Protein AF-A0A2S4KZ05-F1 (afdb_monomer)

Radius of gyration: 34.6 Å; Cα contacts (8 Å, |Δi|>4): 33; chains: 1; bounding box: 67×35×103 Å

Foldseek 3Di:
DVVVVVVVVVVVVVVVVVVVVVVVVVVVVVVVVVVVVVVVVVCVVCVCVPPVNVLVVLVVVLVVLVVVLVVLVVVQVVCVVVVDDHDDPVRVVVSVVVSVVSVVVNVVSVVVSVCVVVVVPDPDD

pLDDT: mean 93.24, std 9.44, range [55.69, 98.62]

Organism: NCBI:txid94208

Structure (mmCIF, N/CA/C/O backbone):
data_AF-A0A2S4KZ05-F1
#
_entry.id   AF-A0A2S4KZ05-F1
#
loop_
_atom_site.group_PDB
_atom_site.id
_atom_site.type_symbol
_atom_site.label_atom_id
_atom_site.label_alt_id
_atom_site.label_comp_id
_atom_site.label_asym_id
_atom_site.label_entity_id
_atom_site.label_seq_id
_atom_site.pdbx_PDB_ins_code
_atom_site.Cartn_x
_atom_site.Cartn_y
_atom_site.Cartn_z
_atom_site.occupancy
_atom_site.B_iso_or_equiv
_atom_site.auth_seq_id
_atom_site.auth_comp_id
_atom_site.auth_asym_id
_atom_site.auth_atom_id
_atom_site.pdbx_PDB_model_num
ATOM 1 N N . ALA A 1 1 ? -39.765 -0.082 65.661 1.00 79.56 1 ALA A N 1
ATOM 2 C CA . ALA A 1 1 ? -38.510 0.707 65.539 1.00 79.56 1 ALA A CA 1
ATOM 3 C C . ALA A 1 1 ? -37.319 -0.044 64.907 1.00 79.56 1 ALA A C 1
ATOM 5 O O . ALA A 1 1 ? -36.554 0.580 64.180 1.00 79.56 1 ALA A O 1
ATOM 6 N N . ARG A 1 2 ? -37.098 -1.345 65.177 1.00 91.50 2 ARG A N 1
ATOM 7 C CA . ARG A 1 2 ? -35.956 -2.112 64.620 1.00 91.50 2 ARG A CA 1
ATOM 8 C C . ARG A 1 2 ? -36.049 -2.329 63.102 1.00 91.50 2 ARG A C 1
ATOM 10 O O . ARG A 1 2 ? -35.084 -2.050 62.400 1.00 91.50 2 ARG A O 1
ATOM 17 N N . LEU A 1 3 ? -37.225 -2.724 62.609 1.00 95.56 3 LEU A N 1
ATOM 18 C CA . LEU A 1 3 ? -37.475 -2.942 61.180 1.00 95.56 3 LEU A CA 1
ATOM 19 C C . LEU A 1 3 ? -37.253 -1.668 60.350 1.00 95.56 3 LEU A C 1
ATOM 21 O O . LEU A 1 3 ? -36.542 -1.701 59.356 1.00 95.56 3 LEU A O 1
ATOM 25 N N . ALA A 1 4 ? -37.778 -0.526 60.805 1.00 95.62 4 ALA A N 1
ATOM 26 C CA . ALA A 1 4 ? -37.584 0.763 60.136 1.00 95.62 4 ALA A CA 1
ATOM 27 C C . ALA A 1 4 ? -36.094 1.140 59.998 1.00 95.62 4 ALA A C 1
ATOM 29 O O . ALA A 1 4 ? -35.665 1.575 58.934 1.00 95.62 4 ALA A O 1
ATOM 30 N N . ARG A 1 5 ? -35.280 0.902 61.040 1.00 95.31 5 ARG A N 1
ATOM 31 C CA . ARG A 1 5 ? -33.821 1.116 60.987 1.00 95.31 5 ARG A CA 1
ATOM 32 C C . ARG A 1 5 ? -33.126 0.176 59.999 1.00 95.31 5 ARG A C 1
ATOM 34 O O . ARG A 1 5 ? -32.241 0.611 59.270 1.00 95.31 5 ARG A O 1
ATOM 41 N N . GLN A 1 6 ? -33.534 -1.092 59.950 1.00 96.19 6 GLN A N 1
ATOM 42 C CA . GLN A 1 6 ? -32.999 -2.060 58.987 1.00 96.19 6 GLN A CA 1
ATOM 43 C C . GLN A 1 6 ? -33.363 -1.686 57.544 1.00 96.19 6 GLN A C 1
ATOM 45 O O . GLN A 1 6 ? -32.493 -1.709 56.676 1.00 96.19 6 GLN A O 1
ATOM 50 N N . LEU A 1 7 ? -34.608 -1.271 57.296 1.00 97.00 7 LEU A N 1
ATOM 51 C CA . LEU A 1 7 ? -35.053 -0.793 55.985 1.00 97.00 7 LEU A CA 1
ATOM 52 C C . LEU A 1 7 ? -34.284 0.458 55.546 1.00 97.00 7 LEU A C 1
ATOM 54 O O . LEU A 1 7 ? -33.811 0.508 54.414 1.00 97.00 7 LEU A O 1
ATOM 58 N N . ALA A 1 8 ? -34.076 1.427 56.443 1.00 97.44 8 ALA A N 1
ATOM 59 C CA . ALA A 1 8 ? -33.280 2.620 56.148 1.00 97.44 8 ALA A CA 1
ATOM 60 C C . ALA A 1 8 ? -31.820 2.274 55.799 1.00 97.44 8 ALA A C 1
ATOM 62 O O . ALA A 1 8 ? -31.261 2.810 54.841 1.00 97.44 8 ALA A O 1
ATOM 63 N N . ALA A 1 9 ? -31.207 1.334 56.527 1.00 97.06 9 ALA A N 1
ATOM 64 C CA . ALA A 1 9 ? -29.848 0.876 56.244 1.00 97.06 9 ALA A CA 1
ATOM 65 C C . ALA A 1 9 ? -29.739 0.171 54.878 1.00 97.06 9 ALA A C 1
ATOM 67 O O . ALA A 1 9 ? -28.789 0.422 54.129 1.00 97.06 9 ALA A O 1
ATOM 68 N N . LEU A 1 10 ? -30.717 -0.674 54.532 1.00 98.00 10 LEU A N 1
ATOM 69 C CA . LEU A 1 10 ? -30.789 -1.338 53.227 1.00 98.00 10 LEU A CA 1
ATOM 70 C C . LEU A 1 10 ? -31.008 -0.334 52.092 1.00 98.00 10 LEU A C 1
ATOM 72 O O . LEU A 1 10 ? -30.305 -0.410 51.087 1.00 98.00 10 LEU A O 1
ATOM 76 N N . ALA A 1 11 ? -31.905 0.639 52.267 1.00 97.69 11 ALA A N 1
ATOM 77 C CA . ALA A 1 11 ? -32.147 1.695 51.286 1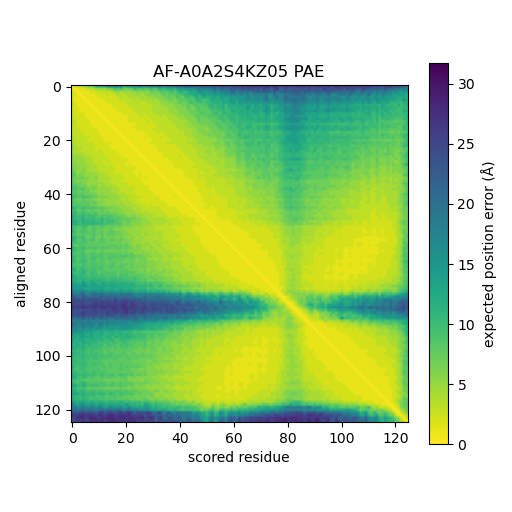.00 97.69 11 ALA A CA 1
ATOM 78 C C . ALA A 1 11 ? -30.879 2.524 51.026 1.00 97.69 11 ALA A C 1
ATOM 80 O O . ALA A 1 11 ? -30.507 2.746 49.874 1.00 97.69 11 ALA A O 1
ATOM 81 N N . ALA A 1 12 ? -30.153 2.900 52.083 1.00 97.69 12 ALA A N 1
ATOM 82 C CA . ALA A 1 12 ? -28.890 3.620 51.953 1.00 97.69 12 ALA A CA 1
ATOM 83 C C . ALA A 1 12 ? -27.810 2.776 51.250 1.00 97.69 12 ALA A C 1
ATOM 85 O O . ALA A 1 12 ? -27.050 3.294 50.431 1.00 97.69 12 ALA A O 1
ATOM 86 N N . ARG A 1 13 ? -27.739 1.467 51.537 1.00 97.94 13 ARG A N 1
ATOM 87 C CA . ARG A 1 13 ? -26.817 0.549 50.851 1.00 97.94 13 ARG A CA 1
ATOM 88 C C . ARG A 1 13 ? -27.165 0.404 49.372 1.00 97.94 13 ARG A C 1
ATOM 90 O O . ARG A 1 13 ? -26.261 0.503 48.548 1.00 97.94 13 ARG A O 1
ATOM 97 N N . LEU A 1 14 ? -28.444 0.234 49.041 1.00 98.19 14 LEU A N 1
ATOM 98 C CA . LEU A 1 14 ? -28.916 0.151 47.660 1.00 98.19 14 LEU A CA 1
ATOM 99 C C . LEU A 1 14 ? -28.604 1.440 46.891 1.00 98.19 14 LEU A C 1
ATOM 101 O O . LEU A 1 14 ? -28.093 1.372 45.778 1.00 98.19 14 LEU A O 1
ATOM 105 N N . ALA A 1 15 ? -28.849 2.609 47.487 1.00 98.25 15 ALA A N 1
ATOM 106 C CA . ALA A 1 15 ? -28.533 3.899 46.874 1.00 98.25 15 ALA A CA 1
ATOM 107 C C . ALA A 1 15 ? -27.030 4.040 46.572 1.00 98.25 15 ALA A C 1
ATOM 109 O O . ALA A 1 15 ? -26.658 4.419 45.461 1.00 98.25 15 ALA A O 1
ATOM 110 N N . ARG A 1 16 ? -26.160 3.654 47.520 1.00 98.00 16 ARG A N 1
ATOM 111 C CA . ARG A 1 16 ? -24.703 3.629 47.301 1.00 98.00 16 ARG A CA 1
ATOM 112 C C . ARG A 1 16 ? -24.303 2.663 46.191 1.00 98.00 16 ARG A C 1
ATOM 114 O O . ARG A 1 16 ? -23.510 3.032 45.333 1.00 98.00 16 ARG A O 1
ATOM 121 N N . GLN A 1 17 ? -24.864 1.453 46.190 1.00 98.31 17 GLN A N 1
ATOM 122 C CA . GLN A 1 17 ? -24.579 0.455 45.159 1.00 98.31 17 GLN A CA 1
ATOM 123 C C . GLN A 1 17 ? -24.979 0.962 43.773 1.00 98.31 17 GLN A C 1
ATOM 125 O O . GLN A 1 17 ? -24.160 0.872 42.865 1.00 98.31 17 GLN A O 1
ATOM 130 N N . ARG A 1 18 ? -26.172 1.561 43.629 1.00 98.44 18 ARG A N 1
ATOM 131 C CA . ARG A 1 18 ? -26.657 2.150 42.367 1.00 98.44 18 ARG A CA 1
ATOM 132 C C . ARG A 1 18 ? -25.756 3.280 41.871 1.00 98.44 18 ARG A C 1
ATOM 134 O O . ARG A 1 18 ? -25.402 3.290 40.699 1.00 98.44 18 ARG A O 1
ATOM 141 N N . SER A 1 19 ? -25.347 4.191 42.756 1.00 98.25 19 SER A N 1
ATOM 142 C CA . SER A 1 19 ? -24.427 5.281 42.400 1.00 98.25 19 SER A CA 1
ATOM 143 C C . SER A 1 19 ? -23.070 4.748 41.919 1.00 98.25 19 SER A C 1
ATOM 145 O O . SER A 1 19 ? -22.579 5.148 40.864 1.00 98.25 19 SER A O 1
ATOM 147 N N . ALA A 1 20 ? -22.508 3.760 42.625 1.00 98.19 20 ALA A N 1
ATOM 148 C CA . ALA A 1 20 ? -21.255 3.124 42.227 1.00 98.19 20 ALA A CA 1
ATOM 149 C C . ALA A 1 20 ? -21.367 2.404 40.871 1.00 98.19 20 ALA A C 1
ATOM 151 O O . ALA A 1 20 ? -20.482 2.554 40.029 1.00 98.19 20 ALA A O 1
ATOM 152 N N . THR A 1 21 ? -22.465 1.676 40.624 1.00 98.38 21 THR A N 1
ATOM 153 C CA . THR A 1 21 ? -22.679 1.007 39.325 1.00 98.38 21 THR A CA 1
ATOM 154 C C . THR A 1 21 ? -22.853 2.016 38.197 1.00 98.38 21 THR A C 1
ATOM 156 O O . THR A 1 21 ? -22.318 1.812 37.113 1.00 98.38 21 THR A O 1
ATOM 159 N N . GLN A 1 22 ? -23.548 3.129 38.442 1.00 98.25 22 GLN A N 1
ATOM 160 C CA . GLN A 1 22 ? -23.711 4.188 37.448 1.00 98.25 22 GLN A CA 1
ATOM 161 C C . GLN A 1 22 ? -22.371 4.850 37.097 1.00 98.25 22 GLN A C 1
ATOM 163 O O . GLN A 1 22 ? -22.083 5.058 35.920 1.00 98.25 22 GLN A O 1
ATOM 168 N N . ALA A 1 23 ? -21.518 5.124 38.089 1.00 98.19 23 ALA A N 1
ATOM 169 C CA . ALA A 1 23 ? -20.176 5.653 37.850 1.00 98.19 23 ALA A CA 1
ATOM 170 C C . ALA A 1 23 ? -19.299 4.669 37.051 1.00 98.19 23 ALA A C 1
ATOM 172 O O . ALA A 1 23 ? -18.609 5.070 36.112 1.00 98.19 23 ALA A O 1
ATOM 173 N N . GLN A 1 24 ? -19.368 3.372 37.372 1.00 98.44 24 GLN A N 1
ATOM 174 C CA . GLN A 1 24 ? -18.674 2.322 36.619 1.00 98.44 24 GLN A CA 1
ATOM 175 C C . GLN A 1 24 ? -19.180 2.226 35.174 1.00 98.44 24 GLN A C 1
ATOM 177 O O . GLN A 1 24 ? -18.372 2.150 34.251 1.00 98.44 24 GLN A O 1
ATOM 182 N N . LEU A 1 25 ? -20.494 2.307 34.953 1.00 98.50 25 LEU A N 1
ATOM 183 C CA . LEU A 1 25 ? -21.079 2.294 33.612 1.00 98.50 25 LEU A CA 1
ATOM 184 C C . LEU A 1 25 ? -20.580 3.476 32.765 1.00 98.50 25 LEU A C 1
ATOM 186 O O . LEU A 1 25 ? -20.165 3.298 31.624 1.00 98.50 25 LEU A O 1
ATOM 190 N N . LEU A 1 26 ? -20.533 4.682 33.332 1.00 98.44 26 LEU A N 1
ATOM 191 C CA . LEU A 1 26 ? -20.002 5.850 32.622 1.00 98.44 26 LEU A CA 1
ATOM 192 C C . LEU A 1 26 ? -18.511 5.699 32.282 1.00 98.44 26 LEU A C 1
ATOM 194 O O . LEU A 1 26 ? -18.099 6.043 31.172 1.00 98.44 26 LEU A O 1
ATOM 198 N N . SER A 1 27 ? -17.717 5.151 33.207 1.00 98.25 27 SER A N 1
ATOM 199 C CA . SER A 1 27 ? -16.292 4.870 32.990 1.00 98.25 27 SER A CA 1
ATOM 200 C C . SER A 1 27 ? -16.071 3.835 31.881 1.00 98.25 27 SER A C 1
ATOM 202 O O . SER A 1 27 ? -15.268 4.054 30.975 1.00 98.25 27 SER A O 1
ATOM 204 N N . THR A 1 28 ? -16.838 2.741 31.888 1.00 98.25 28 THR A N 1
ATOM 205 C CA . THR A 1 28 ? -16.750 1.707 30.842 1.00 98.25 28 THR A CA 1
ATOM 206 C C . THR A 1 28 ? -17.111 2.256 29.463 1.00 98.25 28 THR A C 1
ATOM 208 O O . THR A 1 28 ? -16.360 2.036 28.517 1.00 98.25 28 THR A O 1
ATOM 211 N N . HIS A 1 29 ? -18.163 3.071 29.346 1.00 98.62 29 HIS A N 1
ATOM 212 C CA . HIS A 1 29 ? -18.481 3.749 28.085 1.00 98.62 29 HIS A CA 1
ATOM 213 C C . HIS A 1 29 ? -17.390 4.727 27.628 1.00 98.62 29 HIS A C 1
ATOM 215 O O . HIS A 1 29 ? -17.177 4.901 26.427 1.00 98.62 29 HIS A O 1
ATOM 221 N N . ALA A 1 30 ? -16.695 5.392 28.556 1.00 98.38 30 ALA A N 1
ATOM 222 C CA . ALA A 1 30 ? -15.568 6.250 28.206 1.00 98.38 30 ALA A CA 1
ATOM 223 C C . ALA A 1 30 ? -14.392 5.434 27.644 1.00 98.38 30 ALA A C 1
ATOM 225 O O . ALA A 1 30 ? -13.843 5.808 26.607 1.00 98.38 30 ALA A O 1
ATOM 226 N N . LEU A 1 31 ? -14.054 4.304 28.274 1.00 98.56 31 LEU A N 1
ATOM 227 C CA . LEU A 1 31 ? -13.020 3.383 27.791 1.00 98.56 31 LEU A CA 1
ATOM 228 C C . LEU A 1 31 ? -13.376 2.780 26.431 1.00 98.56 31 LEU A C 1
ATOM 230 O O . LEU A 1 31 ? -12.519 2.703 25.557 1.00 98.56 31 LEU A O 1
ATOM 234 N N . GLU A 1 32 ? -14.637 2.411 26.221 1.00 98.62 32 GLU A N 1
ATOM 235 C CA . GLU A 1 32 ? -15.104 1.877 24.942 1.00 98.62 32 GLU A CA 1
ATOM 236 C C . GLU A 1 32 ? -14.906 2.887 23.805 1.00 98.62 32 GLU A C 1
ATOM 238 O O . GLU A 1 32 ? -14.367 2.540 22.754 1.00 98.62 32 GLU A O 1
ATOM 243 N N . ARG A 1 33 ? -15.269 4.160 24.020 1.00 98.50 33 ARG A N 1
ATOM 244 C CA . ARG A 1 33 ? -15.026 5.222 23.030 1.00 98.50 33 ARG A CA 1
ATOM 245 C C . ARG A 1 33 ? -13.537 5.409 22.745 1.00 98.50 33 ARG A C 1
ATOM 247 O O . ARG A 1 33 ? -13.156 5.527 21.585 1.00 98.50 33 ARG A O 1
ATOM 254 N N . GLN A 1 34 ? -12.697 5.406 23.781 1.00 98.44 34 GLN A N 1
ATOM 255 C CA . GLN A 1 34 ? -11.244 5.524 23.618 1.00 98.44 34 GLN A CA 1
ATOM 256 C C . GLN A 1 34 ? -10.653 4.340 22.848 1.00 98.44 34 GLN A C 1
ATOM 258 O O . GLN A 1 34 ? -9.781 4.529 22.004 1.00 98.44 34 GLN A O 1
ATOM 263 N N . TRP A 1 35 ? -11.126 3.125 23.118 1.00 98.44 35 TRP A N 1
ATOM 264 C CA . TRP A 1 35 ? -10.685 1.930 22.409 1.00 98.44 35 TRP A CA 1
ATOM 265 C C . TRP A 1 35 ? -11.093 1.968 20.934 1.00 98.44 35 TRP A C 1
ATOM 267 O O . TRP A 1 35 ? -10.240 1.761 20.075 1.00 98.44 35 TRP A O 1
ATOM 277 N N . ARG A 1 36 ? -12.348 2.330 20.630 1.00 98.56 36 ARG A N 1
ATOM 278 C CA . ARG A 1 36 ? -12.816 2.495 19.242 1.00 98.56 36 ARG A CA 1
ATOM 279 C C . ARG A 1 36 ? -11.998 3.544 18.485 1.00 98.56 36 ARG A C 1
ATOM 281 O O . ARG A 1 36 ? -11.662 3.320 17.328 1.00 98.56 36 ARG A O 1
ATOM 288 N N . GLN A 1 37 ? -11.632 4.649 19.142 1.00 98.56 37 GLN A N 1
ATOM 289 C CA . GLN A 1 37 ? -10.751 5.654 18.543 1.00 98.56 37 GLN A CA 1
ATOM 290 C C . GLN A 1 37 ? -9.374 5.066 18.218 1.00 98.56 37 GLN A C 1
ATOM 292 O O . GLN A 1 37 ? -8.926 5.160 17.083 1.00 98.56 37 GLN A O 1
ATOM 297 N N . ARG A 1 38 ? -8.732 4.391 19.182 1.00 98.50 38 ARG A N 1
ATOM 298 C CA . ARG A 1 38 ? -7.416 3.766 18.963 1.00 98.50 38 ARG A CA 1
ATOM 299 C C . ARG A 1 38 ? -7.441 2.717 17.857 1.00 98.50 38 ARG A C 1
ATOM 301 O O . ARG A 1 38 ? -6.483 2.621 17.099 1.00 98.50 38 ARG A O 1
ATOM 308 N N . GLN A 1 39 ? -8.512 1.930 17.776 1.00 98.25 39 GLN A N 1
ATOM 309 C CA . GLN A 1 39 ? -8.688 0.961 16.702 1.00 98.25 39 GLN A CA 1
ATOM 310 C C . GLN A 1 39 ? -8.789 1.667 15.347 1.00 98.25 39 GLN A C 1
ATOM 312 O O . GLN A 1 39 ? -8.068 1.299 14.429 1.00 98.25 39 GLN A O 1
ATOM 317 N N . SER A 1 40 ? -9.604 2.721 15.244 1.00 98.38 40 SER A N 1
ATOM 318 C CA . SER A 1 40 ? -9.711 3.519 14.018 1.00 98.38 40 SER A CA 1
ATOM 319 C C . SER A 1 40 ? -8.371 4.134 13.607 1.00 98.38 40 SER A C 1
ATOM 321 O O . SER A 1 40 ? -8.032 4.124 12.425 1.00 98.38 40 SER A O 1
ATOM 323 N N . ASP A 1 41 ? -7.602 4.660 14.562 1.00 98.44 41 ASP A N 1
ATOM 324 C CA . ASP A 1 41 ? -6.283 5.244 14.297 1.00 98.44 41 ASP A CA 1
ATOM 325 C C . ASP A 1 41 ? -5.300 4.177 13.789 1.00 98.44 41 ASP A C 1
ATOM 327 O O . ASP A 1 41 ? -4.546 4.414 12.844 1.00 98.44 41 ASP A O 1
ATOM 331 N N . MET A 1 42 ? -5.335 2.981 14.386 1.00 98.12 42 MET A N 1
ATOM 332 C CA . MET A 1 42 ? -4.535 1.833 13.960 1.00 98.12 42 MET A CA 1
ATOM 333 C C . MET A 1 42 ? -4.923 1.372 12.552 1.00 98.12 42 MET A C 1
ATOM 335 O O . MET A 1 42 ? -4.044 1.215 11.708 1.00 98.12 42 MET A O 1
ATOM 339 N N . ASP A 1 43 ? -6.215 1.187 12.279 1.00 97.25 43 ASP A N 1
ATOM 340 C CA . ASP A 1 43 ? -6.710 0.758 10.969 1.00 97.25 43 ASP A CA 1
ATOM 341 C C . ASP A 1 43 ? -6.312 1.768 9.886 1.00 97.25 43 ASP A C 1
ATOM 343 O O . ASP A 1 43 ? -5.844 1.383 8.814 1.00 97.25 43 ASP A O 1
ATOM 347 N N . HIS A 1 44 ? -6.401 3.067 10.185 1.00 97.81 44 HIS A N 1
ATOM 348 C CA . HIS A 1 44 ? -5.953 4.122 9.280 1.00 97.81 44 HIS A CA 1
ATOM 349 C C . HIS A 1 44 ? -4.437 4.080 9.037 1.00 97.81 44 HIS A C 1
ATOM 351 O O . HIS A 1 44 ? -3.992 4.151 7.891 1.00 97.81 44 HIS A O 1
ATOM 357 N N . ALA A 1 45 ? -3.638 3.914 10.095 1.00 97.94 45 ALA A N 1
ATOM 358 C CA . ALA A 1 45 ? -2.185 3.817 9.985 1.00 97.94 45 ALA A CA 1
ATOM 359 C C . ALA A 1 45 ? -1.733 2.570 9.202 1.00 97.94 45 ALA A C 1
ATOM 361 O O . ALA A 1 45 ? -0.735 2.616 8.480 1.00 97.94 45 ALA A O 1
ATOM 362 N N . LEU A 1 46 ? -2.467 1.460 9.323 1.00 96.81 46 LEU A N 1
ATOM 363 C CA . LEU A 1 46 ? -2.165 0.199 8.646 1.00 96.81 46 LEU A CA 1
ATOM 364 C C . LEU A 1 46 ? -2.735 0.120 7.224 1.00 96.81 46 LEU A C 1
ATOM 366 O O . LEU A 1 46 ? -2.207 -0.648 6.418 1.00 96.81 46 LEU A O 1
ATOM 370 N N . ALA A 1 47 ? -3.751 0.918 6.881 1.00 97.12 47 ALA A N 1
ATOM 371 C CA . ALA A 1 47 ? -4.430 0.870 5.584 1.00 97.12 47 ALA A CA 1
ATOM 372 C C . ALA A 1 47 ? -3.484 0.891 4.363 1.00 97.12 47 ALA A C 1
ATOM 374 O O . ALA A 1 47 ? -3.703 0.095 3.445 1.00 97.12 47 ALA A O 1
ATOM 375 N N . PRO A 1 48 ? -2.398 1.692 4.310 1.00 97.00 48 PRO A N 1
ATOM 376 C CA . PRO A 1 48 ? -1.468 1.655 3.179 1.00 97.00 48 PRO A CA 1
ATOM 377 C C . PRO A 1 48 ? -0.750 0.308 3.034 1.00 97.00 48 PRO A C 1
ATOM 379 O O . PRO A 1 48 ? -0.421 -0.105 1.924 1.00 97.00 48 PRO A O 1
ATOM 382 N N . PHE A 1 49 ? -0.500 -0.387 4.139 1.00 95.00 49 PHE A N 1
ATOM 383 C CA . PHE A 1 49 ? 0.216 -1.664 4.184 1.00 95.00 49 PHE A CA 1
ATOM 384 C C . PHE A 1 49 ? -0.716 -2.874 4.073 1.00 95.00 49 PHE A C 1
ATOM 386 O O . PHE A 1 49 ? -0.243 -4.009 4.058 1.00 95.00 49 PHE A O 1
ATOM 393 N N . ALA A 1 50 ? -2.026 -2.646 3.959 1.00 92.25 50 ALA A N 1
ATOM 394 C CA . ALA A 1 50 ? -2.977 -3.706 3.683 1.00 92.25 50 ALA A CA 1
ATOM 395 C C . ALA A 1 50 ? -2.664 -4.377 2.327 1.00 92.25 50 ALA A C 1
ATOM 397 O O . ALA A 1 50 ? -2.228 -3.694 1.391 1.00 92.25 50 ALA A O 1
ATOM 398 N N . PRO A 1 51 ? -2.927 -5.689 2.174 1.00 91.94 51 PRO A N 1
ATOM 399 C CA . PRO A 1 51 ? -2.634 -6.421 0.942 1.00 91.94 51 PRO A CA 1
ATOM 400 C C . PRO A 1 51 ? -3.208 -5.769 -0.321 1.00 91.94 51 PRO A C 1
ATOM 402 O O . PRO A 1 51 ? -2.502 -5.651 -1.318 1.00 91.94 51 PRO A O 1
ATOM 405 N N . ALA A 1 52 ? -4.452 -5.280 -0.267 1.00 92.19 52 ALA A N 1
ATOM 406 C CA . ALA A 1 52 ? -5.089 -4.595 -1.392 1.00 92.19 52 ALA A CA 1
ATOM 407 C C . ALA A 1 52 ? -4.346 -3.305 -1.785 1.00 92.19 52 ALA A C 1
ATOM 409 O O . ALA A 1 52 ? -4.075 -3.084 -2.963 1.00 92.19 52 ALA A O 1
ATOM 410 N N . SER A 1 53 ? -3.949 -2.492 -0.804 1.00 96.00 53 SER A N 1
ATOM 411 C CA . SER A 1 53 ? -3.206 -1.246 -1.025 1.00 96.00 53 SER A CA 1
ATOM 412 C C . SER A 1 53 ? -1.800 -1.501 -1.573 1.00 96.00 53 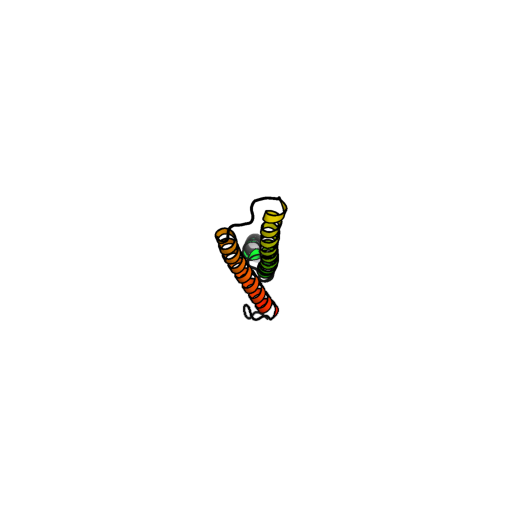SER A C 1
ATOM 414 O O . SER A 1 53 ? -1.324 -0.786 -2.454 1.00 96.00 53 SER A O 1
ATOM 416 N N . LEU A 1 54 ? -1.112 -2.534 -1.079 1.00 95.12 54 LEU A N 1
ATOM 417 C CA . LEU A 1 54 ? 0.185 -2.956 -1.613 1.00 95.12 54 LEU A CA 1
ATOM 418 C C . LEU A 1 54 ? 0.064 -3.477 -3.048 1.00 95.12 54 LEU A C 1
ATOM 420 O O . LEU A 1 54 ? 0.874 -3.107 -3.896 1.00 95.12 54 LEU A O 1
ATOM 424 N N . TYR A 1 55 ? -0.965 -4.277 -3.330 1.00 94.88 55 TYR A N 1
ATOM 425 C CA . TYR A 1 55 ? -1.250 -4.778 -4.670 1.00 94.88 55 TYR A CA 1
ATOM 426 C C . TYR A 1 55 ? -1.536 -3.642 -5.654 1.00 94.88 55 TYR A C 1
ATOM 428 O O . TYR A 1 55 ? -0.938 -3.595 -6.727 1.00 94.88 55 TYR A O 1
ATOM 436 N N . GLN A 1 56 ? -2.395 -2.692 -5.276 1.00 96.56 56 GLN A N 1
ATOM 437 C CA . GLN A 1 56 ? -2.694 -1.515 -6.094 1.00 96.56 56 GLN A CA 1
ATOM 438 C C . GLN A 1 56 ? -1.428 -0.708 -6.397 1.00 96.56 56 GLN A C 1
ATOM 440 O O . GLN A 1 56 ? -1.188 -0.368 -7.554 1.00 96.56 56 GLN A O 1
ATOM 445 N N . ARG A 1 57 ? -0.570 -0.477 -5.393 1.00 97.31 57 ARG A N 1
ATOM 446 C CA . ARG A 1 57 ? 0.722 0.198 -5.594 1.00 97.31 57 ARG A CA 1
ATOM 447 C C . ARG A 1 57 ? 1.650 -0.575 -6.527 1.00 97.31 57 ARG A C 1
ATOM 449 O O . ARG A 1 57 ? 2.296 0.033 -7.374 1.00 97.31 57 ARG A O 1
ATOM 456 N N . LEU A 1 58 ? 1.712 -1.902 -6.413 1.00 96.69 58 LEU A N 1
ATOM 457 C CA . LEU A 1 58 ? 2.500 -2.733 -7.325 1.00 96.69 58 LEU A CA 1
ATOM 458 C C . LEU A 1 58 ? 1.959 -2.658 -8.759 1.00 96.69 58 LEU A C 1
ATOM 460 O O . LEU A 1 58 ? 2.738 -2.478 -9.692 1.00 96.69 58 LEU A O 1
ATOM 464 N N . ALA A 1 59 ? 0.641 -2.761 -8.935 1.00 97.31 59 ALA A N 1
ATOM 465 C CA . ALA A 1 59 ? -0.003 -2.658 -10.239 1.00 97.31 59 ALA A CA 1
ATOM 466 C C . ALA A 1 59 ? 0.257 -1.291 -10.888 1.00 97.31 59 ALA A C 1
ATOM 468 O O . ALA A 1 59 ? 0.645 -1.236 -12.054 1.00 97.31 59 ALA A O 1
ATOM 469 N N . GLN A 1 60 ? 0.133 -0.204 -10.123 1.00 98.38 60 GLN A N 1
ATOM 470 C CA . GLN A 1 60 ? 0.474 1.143 -10.577 1.00 98.38 60 GLN A CA 1
ATOM 471 C C . GLN A 1 60 ? 1.955 1.247 -10.970 1.00 98.38 60 GLN A C 1
ATOM 473 O O . GLN A 1 60 ? 2.262 1.694 -12.070 1.00 98.38 60 GLN A O 1
ATOM 478 N N . ALA A 1 61 ? 2.874 0.746 -10.140 1.00 98.12 61 ALA A N 1
ATOM 479 C CA . ALA A 1 61 ? 4.311 0.786 -10.419 1.00 98.12 61 ALA A CA 1
ATOM 480 C C . ALA A 1 61 ? 4.729 -0.026 -11.662 1.00 98.12 61 ALA A C 1
ATOM 482 O O . ALA A 1 61 ? 5.777 0.252 -12.252 1.00 98.12 61 ALA A O 1
ATOM 483 N N . VAL A 1 62 ? 3.951 -1.044 -12.056 1.00 98.56 62 VAL A N 1
ATOM 484 C CA . VAL A 1 62 ? 4.120 -1.745 -13.343 1.00 98.56 62 VAL A CA 1
ATOM 485 C C . VAL A 1 62 ? 3.735 -0.824 -14.500 1.00 98.56 62 VAL A C 1
ATOM 487 O O . VAL A 1 62 ? 4.513 -0.692 -15.443 1.00 98.56 62 VAL A O 1
ATOM 490 N N . GLN A 1 63 ? 2.572 -0.169 -14.420 1.00 98.50 63 GLN A N 1
ATOM 491 C CA . GLN A 1 63 ? 2.098 0.748 -15.465 1.00 98.50 63 GLN A CA 1
ATOM 492 C C . GLN A 1 63 ? 3.031 1.951 -15.628 1.00 98.50 63 GLN A 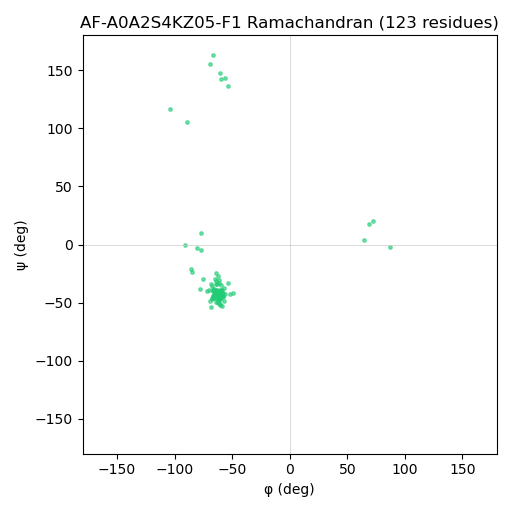C 1
ATOM 494 O O . GLN A 1 63 ? 3.435 2.272 -16.741 1.00 98.50 63 GLN A O 1
ATOM 499 N N . GLU A 1 64 ? 3.450 2.565 -14.521 1.00 98.50 64 GLU A N 1
ATOM 500 C CA . GLU A 1 64 ? 4.403 3.678 -14.526 1.00 98.50 64 GLU A CA 1
ATOM 501 C C . GLU A 1 64 ? 5.739 3.273 -15.156 1.00 98.50 64 GLU A C 1
ATOM 503 O O . GLU A 1 64 ? 6.285 4.005 -15.977 1.00 98.50 64 GLU A O 1
ATOM 508 N N . GLN A 1 65 ? 6.258 2.079 -14.846 1.00 98.62 65 GLN A N 1
ATOM 509 C CA . GLN A 1 65 ? 7.507 1.609 -15.452 1.00 98.62 65 GLN A CA 1
ATOM 510 C C . GLN A 1 65 ? 7.370 1.336 -16.950 1.00 98.62 65 GLN A C 1
ATOM 512 O O . GLN A 1 65 ? 8.322 1.569 -17.696 1.00 98.62 65 GLN A O 1
ATOM 517 N N . ALA A 1 66 ? 6.214 0.835 -17.388 1.00 98.44 66 ALA A N 1
ATOM 518 C CA . ALA A 1 66 ? 5.930 0.638 -18.804 1.00 98.44 66 ALA A CA 1
ATOM 519 C C . ALA A 1 66 ? 5.884 1.985 -19.538 1.00 98.44 66 ALA A C 1
ATOM 521 O O . ALA A 1 66 ? 6.526 2.126 -20.576 1.00 98.44 66 ALA A O 1
ATOM 522 N N . ALA A 1 67 ? 5.226 2.988 -18.949 1.00 98.44 67 ALA A N 1
ATOM 523 C CA . ALA A 1 67 ? 5.195 4.349 -19.476 1.00 98.44 67 ALA A CA 1
ATOM 524 C C . ALA A 1 67 ? 6.597 4.975 -19.552 1.00 98.44 67 ALA A C 1
ATOM 526 O O . ALA A 1 67 ? 6.921 5.607 -20.551 1.00 98.44 67 ALA A O 1
ATOM 527 N N . VAL A 1 68 ? 7.461 4.746 -18.554 1.00 98.19 68 VAL A N 1
ATOM 528 C CA . VAL A 1 68 ? 8.870 5.182 -18.602 1.00 98.19 68 VAL A CA 1
ATOM 529 C C . VAL A 1 68 ? 9.614 4.530 -19.765 1.00 98.19 68 VAL A C 1
ATOM 531 O O . VAL A 1 68 ? 10.305 5.228 -20.498 1.00 98.19 68 VAL A O 1
ATOM 534 N N . CYS A 1 69 ? 9.477 3.212 -19.959 1.00 98.12 69 CYS A N 1
ATOM 535 C CA . CYS A 1 69 ? 10.136 2.531 -21.079 1.00 98.12 69 CYS A CA 1
ATOM 536 C C . CYS A 1 69 ? 9.667 3.100 -22.422 1.00 98.12 69 CYS A C 1
ATOM 538 O O . CYS A 1 69 ? 10.499 3.394 -23.271 1.00 98.12 69 CYS A O 1
ATOM 540 N N . HIS A 1 70 ? 8.358 3.306 -22.575 1.00 98.00 70 HIS A N 1
ATOM 541 C CA . HIS A 1 70 ? 7.790 3.886 -23.786 1.00 98.00 70 HIS A CA 1
ATOM 542 C C . HIS A 1 70 ? 8.283 5.322 -24.018 1.00 98.00 70 HIS A C 1
ATOM 544 O O . HIS A 1 70 ? 8.765 5.634 -25.096 1.00 98.00 70 HIS A O 1
ATOM 550 N N . ALA A 1 71 ? 8.291 6.174 -22.991 1.00 97.31 71 ALA A N 1
ATOM 551 C CA . ALA A 1 71 ? 8.812 7.537 -23.105 1.00 97.31 71 ALA A CA 1
ATOM 552 C C . ALA A 1 71 ? 10.309 7.580 -23.471 1.00 97.31 71 ALA A C 1
ATOM 554 O O . ALA A 1 71 ? 10.747 8.492 -24.168 1.00 97.31 71 ALA A O 1
ATOM 555 N N . MET A 1 72 ? 11.107 6.604 -23.020 1.00 96.69 72 MET A N 1
ATOM 556 C CA . MET A 1 72 ? 12.512 6.484 -23.425 1.00 96.69 72 MET A CA 1
ATOM 557 C C . MET A 1 72 ? 12.671 6.099 -24.897 1.00 96.69 72 MET A C 1
ATOM 559 O O . MET A 1 72 ? 13.652 6.516 -25.509 1.00 96.69 72 MET A O 1
ATOM 563 N N . GLU A 1 73 ? 11.758 5.285 -25.432 1.00 95.31 73 GLU A N 1
ATOM 564 C CA . GLU A 1 73 ? 11.715 4.922 -26.853 1.00 95.31 73 GLU A CA 1
ATOM 565 C C . GLU A 1 73 ? 11.342 6.144 -27.695 1.00 95.31 73 GLU A C 1
ATOM 567 O O . GLU A 1 73 ? 12.117 6.525 -28.567 1.00 95.31 73 GLU A O 1
ATOM 572 N N . GLU A 1 74 ? 10.231 6.810 -27.368 1.00 94.44 74 GLU A N 1
ATOM 573 C CA . GLU A 1 74 ? 9.769 8.013 -28.076 1.00 94.44 74 GLU A CA 1
ATOM 574 C C . GLU A 1 74 ? 10.839 9.113 -28.058 1.00 94.44 74 GLU A C 1
ATOM 576 O O . GLU A 1 74 ? 11.245 9.603 -29.105 1.00 94.44 74 GLU A O 1
ATOM 581 N N . SER A 1 75 ? 11.420 9.414 -26.888 1.00 90.69 75 SER A N 1
ATOM 582 C CA . SER A 1 75 ? 12.458 10.449 -26.774 1.00 90.69 75 SER A CA 1
ATOM 583 C C . SER A 1 75 ? 13.720 10.146 -27.584 1.00 90.69 75 SER A C 1
ATOM 585 O O . SER A 1 75 ? 14.457 11.073 -27.915 1.00 90.69 75 SER A O 1
ATOM 587 N N . PHE A 1 76 ? 14.026 8.872 -27.829 1.00 90.62 76 PHE A N 1
ATOM 588 C CA . PHE A 1 76 ? 15.172 8.493 -28.650 1.00 90.62 76 PHE A CA 1
ATOM 589 C C . PHE A 1 76 ? 14.869 8.658 -30.141 1.00 90.62 76 PHE A C 1
ATOM 591 O O . PHE A 1 76 ? 15.735 9.104 -30.883 1.00 90.62 76 PHE A O 1
ATOM 598 N N . LEU A 1 77 ? 13.644 8.336 -30.565 1.00 87.25 77 LEU A N 1
ATOM 599 C CA . LEU A 1 77 ? 13.200 8.482 -31.953 1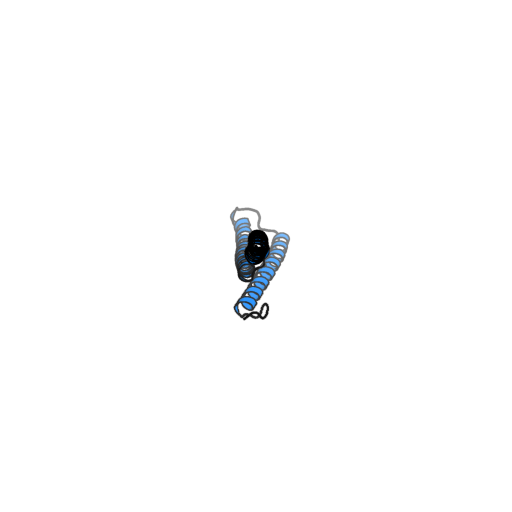.00 87.25 77 LEU A CA 1
ATOM 600 C C . LEU A 1 77 ? 12.995 9.953 -32.344 1.00 87.25 77 LEU A C 1
ATOM 602 O O . LEU A 1 77 ? 13.400 10.359 -33.432 1.00 87.25 77 LEU A O 1
ATOM 606 N N . ASP A 1 78 ? 12.433 10.759 -31.442 1.00 84.56 78 ASP A N 1
ATOM 607 C CA . ASP A 1 78 ? 12.186 12.187 -31.671 1.00 84.56 78 ASP A CA 1
ATOM 608 C C . ASP A 1 78 ? 13.489 12.988 -31.831 1.00 84.56 78 ASP A C 1
ATOM 610 O O . ASP A 1 78 ? 13.534 13.964 -32.580 1.00 84.56 78 ASP A O 1
ATOM 614 N N . ALA A 1 79 ? 14.581 12.549 -31.195 1.00 74.88 79 ALA A N 1
ATOM 615 C CA . ALA A 1 79 ? 15.885 13.205 -31.298 1.00 74.88 79 ALA A CA 1
ATOM 616 C C . ALA A 1 79 ? 16.450 13.221 -32.736 1.00 74.88 79 ALA A C 1
ATOM 618 O O . ALA A 1 79 ? 17.140 14.172 -33.103 1.00 74.88 79 ALA A O 1
ATOM 619 N N . ASP A 1 80 ? 16.132 12.208 -33.551 1.00 66.31 80 ASP A N 1
ATOM 620 C CA . ASP A 1 80 ? 16.500 12.155 -34.974 1.00 66.31 80 ASP A CA 1
ATOM 621 C C . ASP A 1 80 ? 15.487 12.908 -35.867 1.00 66.31 80 ASP A C 1
ATOM 623 O O . ASP A 1 80 ? 15.834 13.350 -36.966 1.00 66.31 80 ASP A O 1
ATOM 627 N N . ALA A 1 81 ? 14.238 13.084 -35.415 1.00 69.69 81 ALA A N 1
ATOM 628 C CA . ALA A 1 81 ? 13.169 13.728 -36.185 1.00 69.69 81 ALA A CA 1
ATOM 629 C C . ALA A 1 81 ? 13.305 15.262 -36.259 1.00 69.69 81 ALA A C 1
ATOM 631 O O . ALA A 1 81 ? 12.934 15.862 -37.270 1.00 69.69 81 ALA A O 1
ATOM 632 N N . ASP A 1 82 ? 13.896 15.893 -35.240 1.00 72.50 82 ASP A N 1
ATOM 633 C CA . ASP A 1 82 ? 14.075 17.353 -35.146 1.00 72.50 82 ASP A CA 1
ATOM 634 C C . ASP A 1 82 ? 15.216 17.915 -36.026 1.00 72.50 82 ASP A C 1
ATOM 636 O O . ASP A 1 82 ? 15.587 19.088 -35.925 1.00 72.50 82 ASP A O 1
ATOM 640 N N . GLY A 1 83 ? 15.794 17.100 -36.918 1.00 67.81 83 GLY A N 1
ATOM 641 C CA . GLY A 1 83 ? 16.865 17.527 -37.827 1.00 67.81 83 GLY A CA 1
ATOM 642 C C . GLY A 1 83 ? 18.194 17.825 -37.123 1.00 67.81 83 GLY A C 1
ATOM 643 O O . GLY A 1 83 ? 19.060 18.498 -37.691 1.00 67.81 83 GLY A O 1
ATOM 644 N N . GLY A 1 84 ? 18.353 17.342 -35.888 1.00 69.50 84 GLY A N 1
ATOM 645 C CA . GLY A 1 84 ? 19.616 17.352 -35.164 1.00 69.50 84 GLY A CA 1
ATOM 646 C C . GLY A 1 84 ? 20.662 16.435 -35.814 1.00 69.50 84 GLY A C 1
ATOM 647 O O . GLY A 1 84 ? 20.331 15.589 -36.647 1.00 69.50 84 GLY A O 1
ATOM 648 N N . PRO A 1 85 ? 21.953 16.596 -35.472 1.00 74.62 85 PRO A N 1
ATOM 649 C CA . PRO A 1 85 ? 22.963 15.627 -35.875 1.00 74.62 85 PRO A CA 1
ATOM 650 C C . PRO A 1 85 ? 22.607 14.241 -35.307 1.00 74.62 85 PRO A C 1
ATOM 652 O O . PRO A 1 85 ? 22.150 14.173 -34.164 1.00 74.62 85 PRO A O 1
ATOM 655 N N . PRO A 1 86 ? 22.847 13.151 -36.062 1.00 79.19 86 PRO A N 1
ATOM 656 C CA . PRO A 1 86 ? 22.545 11.801 -35.599 1.00 79.19 86 PRO A CA 1
ATOM 657 C C . PRO A 1 86 ? 23.251 11.514 -34.273 1.00 79.19 86 PRO A C 1
ATOM 659 O O . PRO A 1 86 ? 24.392 11.947 -34.061 1.00 79.19 86 PRO A O 1
ATOM 662 N N . ALA A 1 87 ? 22.578 10.774 -33.389 1.00 82.81 87 ALA A N 1
ATOM 663 C CA . ALA A 1 87 ? 23.124 10.405 -32.087 1.00 82.81 87 ALA A CA 1
ATOM 664 C C . ALA A 1 87 ? 24.500 9.731 -32.229 1.00 82.81 87 ALA A C 1
ATOM 666 O O . ALA A 1 87 ? 24.705 8.864 -33.085 1.00 82.81 87 ALA A O 1
ATOM 667 N N . SER A 1 88 ? 25.458 10.107 -31.376 1.00 89.12 88 SER A N 1
ATOM 668 C CA . SER A 1 88 ? 26.779 9.479 -31.412 1.00 89.12 88 SER A CA 1
ATOM 669 C C . SER A 1 88 ? 26.701 8.023 -30.941 1.00 89.12 88 SER A C 1
ATOM 671 O O . SER A 1 88 ? 25.840 7.661 -30.138 1.00 89.12 88 SER A O 1
ATOM 673 N N . GLU A 1 89 ? 27.645 7.176 -31.363 1.00 91.69 89 GLU A N 1
ATOM 674 C CA . GLU A 1 89 ? 27.713 5.775 -30.905 1.00 91.69 89 GLU A CA 1
ATOM 675 C C . GLU A 1 89 ? 27.733 5.658 -29.373 1.00 91.69 89 GLU A C 1
ATOM 677 O O . GLU A 1 89 ? 27.168 4.726 -28.795 1.00 91.69 89 GLU A O 1
ATOM 682 N N . ARG A 1 90 ? 28.353 6.634 -28.702 1.00 92.75 90 ARG A N 1
ATOM 683 C CA . ARG A 1 90 ? 28.385 6.716 -27.243 1.00 92.75 90 ARG A CA 1
ATOM 684 C C . ARG A 1 90 ? 26.999 6.985 -26.660 1.00 92.75 90 ARG A C 1
ATOM 686 O O . ARG A 1 90 ? 26.626 6.320 -25.696 1.00 92.75 90 ARG A O 1
ATOM 693 N N . ASP A 1 91 ? 26.245 7.914 -27.242 1.00 91.31 91 ASP A N 1
ATOM 694 C CA . ASP A 1 91 ? 24.895 8.260 -26.781 1.00 91.31 91 ASP A CA 1
ATOM 695 C C . ASP A 1 91 ? 23.939 7.078 -26.959 1.00 91.31 91 ASP A C 1
ATOM 697 O O . ASP A 1 91 ? 23.173 6.752 -26.050 1.00 91.31 91 ASP A O 1
ATOM 701 N N . VAL A 1 92 ? 24.054 6.368 -28.085 1.00 94.19 92 VAL A N 1
ATOM 702 C CA . VAL A 1 92 ? 23.295 5.138 -28.349 1.00 94.19 92 VAL A CA 1
ATOM 703 C C . VAL A 1 92 ? 23.639 4.053 -27.327 1.00 94.19 92 VAL A C 1
ATOM 705 O O . VAL A 1 92 ? 22.741 3.423 -26.763 1.00 94.19 92 VAL A O 1
ATOM 708 N N . ALA A 1 93 ? 24.926 3.834 -27.041 1.00 96.00 93 ALA A N 1
ATOM 709 C CA . ALA A 1 93 ? 25.356 2.848 -26.051 1.00 96.00 93 ALA A CA 1
ATOM 710 C C . ALA A 1 93 ? 24.850 3.184 -24.636 1.00 96.00 93 ALA A C 1
ATOM 712 O O . ALA A 1 93 ? 24.379 2.299 -23.912 1.00 96.00 93 ALA A O 1
ATOM 713 N N . ASP A 1 94 ? 24.900 4.461 -24.249 1.00 95.94 94 ASP A N 1
ATOM 714 C CA . ASP A 1 94 ? 24.390 4.931 -22.963 1.00 95.94 94 ASP A CA 1
ATOM 715 C C . ASP A 1 94 ? 22.866 4.811 -22.863 1.00 95.94 94 ASP A C 1
ATOM 717 O O . ASP A 1 94 ? 22.355 4.394 -21.816 1.00 95.94 94 ASP A O 1
ATOM 721 N N . TRP A 1 95 ? 22.135 5.122 -23.935 1.00 95.88 95 TRP A N 1
ATOM 722 C CA . TRP A 1 95 ? 20.689 4.925 -23.998 1.00 95.88 95 TRP A CA 1
ATOM 723 C C . TRP A 1 95 ? 20.327 3.444 -23.870 1.00 95.88 95 TRP A C 1
ATOM 725 O O . TRP A 1 95 ? 19.529 3.085 -23.002 1.00 95.88 95 TRP A O 1
ATOM 735 N N . LEU A 1 96 ? 20.979 2.564 -24.642 1.00 97.69 96 LEU A N 1
ATOM 736 C CA . LEU A 1 96 ? 20.748 1.117 -24.599 1.00 97.69 96 LEU A CA 1
ATOM 737 C C . LEU A 1 96 ? 20.954 0.550 -23.196 1.00 97.69 96 LEU A C 1
ATOM 739 O O . LEU A 1 96 ? 20.163 -0.277 -22.738 1.00 97.69 96 LEU A O 1
ATOM 743 N N . ARG A 1 97 ? 22.005 0.992 -22.500 1.00 98.00 97 ARG A N 1
ATOM 744 C CA . ARG A 1 97 ? 22.266 0.580 -21.120 1.00 98.00 97 ARG A CA 1
ATOM 745 C C . ARG A 1 97 ? 21.109 0.975 -20.197 1.00 98.00 97 ARG A C 1
ATOM 747 O O . ARG A 1 97 ? 20.560 0.108 -19.519 1.00 98.00 97 ARG A O 1
ATOM 754 N N . ARG A 1 98 ? 20.693 2.247 -20.213 1.00 97.94 98 ARG A N 1
ATOM 755 C CA . ARG A 1 98 ? 19.594 2.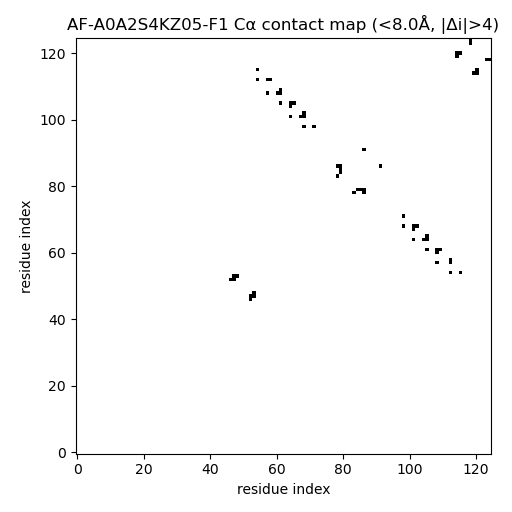752 -19.365 1.00 97.94 98 ARG A CA 1
ATOM 756 C C . ARG A 1 98 ? 18.259 2.088 -19.699 1.00 97.94 98 ARG A C 1
ATOM 758 O O . ARG A 1 98 ? 17.508 1.722 -18.799 1.00 97.94 98 ARG A O 1
ATOM 765 N N . TYR A 1 99 ? 17.966 1.904 -20.983 1.00 98.19 99 TYR A N 1
ATOM 766 C CA . TYR A 1 99 ? 16.729 1.278 -21.436 1.00 98.19 99 TYR A CA 1
ATOM 767 C C . TYR A 1 99 ? 16.657 -0.191 -21.002 1.00 98.19 99 TYR A C 1
ATOM 769 O O . TYR A 1 99 ? 15.636 -0.643 -20.482 1.00 98.19 99 TYR A O 1
ATOM 777 N N . ARG A 1 100 ? 17.767 -0.936 -21.108 1.00 98.38 100 ARG A N 1
ATOM 778 C CA . ARG A 1 100 ? 17.852 -2.311 -20.588 1.00 98.38 100 ARG A CA 1
ATOM 779 C C . ARG A 1 100 ? 17.628 -2.363 -19.080 1.00 98.38 100 ARG A C 1
ATOM 781 O O . ARG A 1 100 ? 16.859 -3.205 -18.623 1.00 98.38 100 ARG A O 1
ATOM 788 N N . GLU A 1 101 ? 18.247 -1.465 -18.316 1.00 98.31 101 GLU A N 1
ATOM 789 C CA . GLU A 1 101 ? 18.027 -1.355 -16.866 1.00 98.31 101 GLU A CA 1
ATOM 790 C C . GLU A 1 101 ? 16.539 -1.101 -16.543 1.00 98.31 101 GLU A C 1
ATOM 792 O O . GLU A 1 101 ? 15.964 -1.785 -15.691 1.00 98.31 101 GLU A O 1
ATOM 797 N N . ALA A 1 102 ? 15.882 -0.192 -17.273 1.00 98.31 102 ALA A N 1
ATOM 798 C CA . ALA A 1 102 ? 14.455 0.096 -17.120 1.00 98.31 102 ALA A CA 1
ATOM 799 C C . ALA A 1 102 ? 13.562 -1.114 -17.460 1.00 98.31 102 ALA A C 1
ATOM 801 O O . ALA A 1 102 ? 12.627 -1.424 -16.713 1.00 98.31 102 ALA A O 1
ATOM 802 N N . LYS A 1 103 ? 13.871 -1.850 -18.536 1.00 98.31 103 LYS A N 1
ATOM 803 C CA . LYS A 1 103 ? 13.135 -3.062 -18.935 1.00 98.31 103 LYS A CA 1
ATOM 804 C C . LYS A 1 103 ? 13.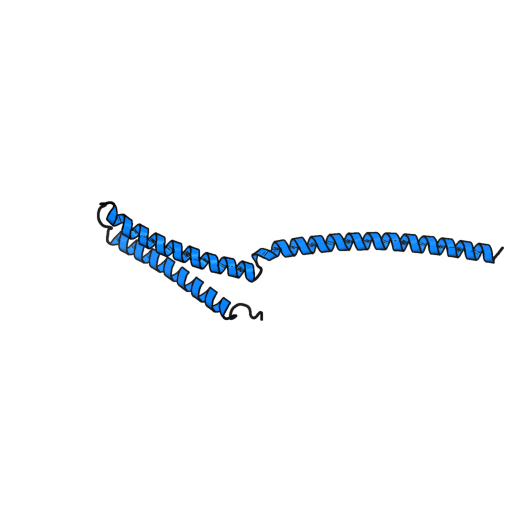306 -4.201 -17.935 1.00 98.31 103 LYS A C 1
ATOM 806 O O . LYS A 1 103 ? 12.330 -4.877 -17.626 1.00 98.31 103 LYS A O 1
ATOM 811 N N . VAL A 1 104 ? 14.500 -4.378 -17.364 1.00 98.56 104 VAL A N 1
ATOM 812 C CA . VAL A 1 104 ? 14.721 -5.349 -16.277 1.00 98.56 104 VAL A CA 1
ATOM 813 C C . VAL A 1 104 ? 13.815 -5.037 -15.083 1.00 98.56 104 VAL A C 1
ATOM 815 O O . VAL A 1 104 ? 13.179 -5.944 -14.547 1.00 98.56 104 VAL A O 1
ATOM 818 N N . GLN A 1 105 ? 13.692 -3.763 -14.691 1.00 98.31 105 GLN A N 1
ATOM 819 C CA . GLN A 1 105 ? 12.779 -3.370 -13.611 1.00 98.31 105 GLN A CA 1
ATOM 820 C C . GLN A 1 105 ? 11.310 -3.624 -13.961 1.00 98.31 105 GLN A C 1
ATOM 822 O O . GLN A 1 105 ? 10.556 -4.085 -13.101 1.00 98.31 105 GLN A O 1
ATOM 827 N N . LEU A 1 106 ? 10.901 -3.363 -15.207 1.00 98.56 106 LEU A N 1
ATOM 828 C CA . LEU A 1 106 ? 9.546 -3.657 -15.676 1.00 98.56 106 LEU A CA 1
ATOM 829 C C . LEU A 1 106 ? 9.224 -5.149 -15.535 1.00 98.56 106 LEU A C 1
ATOM 831 O O . LEU A 1 106 ? 8.240 -5.499 -14.884 1.00 98.56 106 LEU A O 1
ATOM 835 N N . TYR A 1 107 ? 10.079 -6.015 -16.083 1.00 98.44 107 TYR A N 1
ATOM 836 C CA . TYR A 1 107 ? 9.874 -7.463 -16.045 1.00 98.44 107 TYR A CA 1
ATOM 837 C C . TYR A 1 107 ? 9.867 -8.004 -14.615 1.00 98.44 107 TYR A C 1
ATOM 839 O O . TYR A 1 107 ? 8.994 -8.787 -14.251 1.00 98.44 107 TYR A O 1
ATOM 847 N N . LEU A 1 108 ? 10.762 -7.514 -13.752 1.00 97.94 108 LEU A N 1
ATOM 848 C CA . LEU A 1 108 ? 10.778 -7.900 -12.342 1.00 97.94 108 LEU A CA 1
ATOM 849 C C . LEU A 1 108 ? 9.464 -7.545 -11.627 1.00 97.94 108 LEU A C 1
ATOM 851 O O . LEU A 1 108 ? 8.974 -8.320 -10.803 1.00 97.94 108 LEU A O 1
ATOM 855 N N . ARG A 1 109 ? 8.888 -6.370 -11.909 1.00 97.50 109 ARG A N 1
ATOM 856 C CA . ARG A 1 109 ? 7.606 -5.955 -11.319 1.00 97.50 109 ARG A CA 1
ATOM 857 C C . ARG A 1 109 ? 6.437 -6.769 -11.871 1.00 97.50 109 ARG A C 1
ATOM 859 O O . ARG A 1 109 ? 5.567 -7.141 -11.087 1.00 97.50 109 ARG A O 1
ATOM 866 N N . GLN A 1 110 ? 6.443 -7.083 -13.167 1.00 98.00 110 GLN A N 1
ATOM 867 C CA . GLN A 1 110 ? 5.450 -7.960 -13.792 1.00 98.00 110 GLN A CA 1
ATOM 868 C C . GLN A 1 110 ? 5.470 -9.352 -13.159 1.00 98.00 110 GLN A C 1
ATOM 870 O O . GLN A 1 110 ? 4.445 -9.787 -12.644 1.00 98.00 110 GLN A O 1
ATOM 875 N N . GLU A 1 111 ? 6.640 -9.985 -13.046 1.00 96.69 111 GLU A N 1
ATOM 876 C CA . GLU A 1 111 ? 6.745 -11.297 -12.403 1.00 96.69 111 GLU A CA 1
ATOM 877 C C . GLU A 1 111 ? 6.296 -11.275 -10.934 1.00 96.69 111 GLU A C 1
ATOM 879 O O . GLU A 1 111 ? 5.690 -12.224 -10.438 1.00 96.69 111 GLU A O 1
ATOM 884 N N . ARG A 1 112 ? 6.624 -10.214 -10.185 1.00 94.81 112 ARG A N 1
ATOM 885 C CA . ARG A 1 112 ? 6.164 -10.069 -8.793 1.00 94.81 112 ARG A CA 1
ATOM 886 C C . ARG A 1 112 ? 4.646 -9.959 -8.720 1.00 94.81 112 ARG A C 1
ATOM 888 O O . ARG A 1 112 ? 4.055 -10.538 -7.812 1.00 94.81 112 ARG A O 1
ATOM 895 N N . LYS A 1 113 ? 4.031 -9.236 -9.660 1.00 95.44 113 LYS A N 1
ATOM 896 C CA . LYS A 1 113 ? 2.577 -9.110 -9.760 1.00 95.44 113 LYS A CA 1
ATOM 897 C C . LYS A 1 113 ? 1.939 -10.452 -10.120 1.00 95.44 113 LYS A C 1
ATOM 899 O O . LYS A 1 113 ? 1.014 -10.856 -9.435 1.00 95.44 113 LYS A O 1
ATOM 904 N N . GLU A 1 114 ? 2.469 -11.171 -11.103 1.00 95.25 114 GLU A N 1
ATOM 905 C CA . GLU A 1 114 ? 1.980 -12.503 -11.488 1.00 95.25 114 GLU A CA 1
ATOM 906 C C . GLU A 1 114 ? 2.087 -13.499 -10.329 1.00 95.25 114 GLU A C 1
ATOM 908 O O . GLU A 1 114 ? 1.115 -14.164 -9.981 1.00 95.25 114 GLU A O 1
ATOM 913 N N . ARG A 1 115 ? 3.228 -13.528 -9.625 1.00 93.00 115 ARG A N 1
ATOM 914 C CA . ARG A 1 115 ? 3.376 -14.334 -8.400 1.00 93.00 115 ARG A CA 1
ATOM 915 C C . ARG A 1 115 ? 2.339 -13.969 -7.341 1.00 93.00 115 ARG A C 1
ATOM 917 O O . ARG A 1 115 ? 1.873 -14.853 -6.622 1.00 93.00 115 ARG A O 1
ATOM 924 N N . TRP A 1 116 ? 1.998 -12.689 -7.215 1.00 93.50 116 TRP A N 1
ATOM 925 C CA . TRP A 1 116 ? 0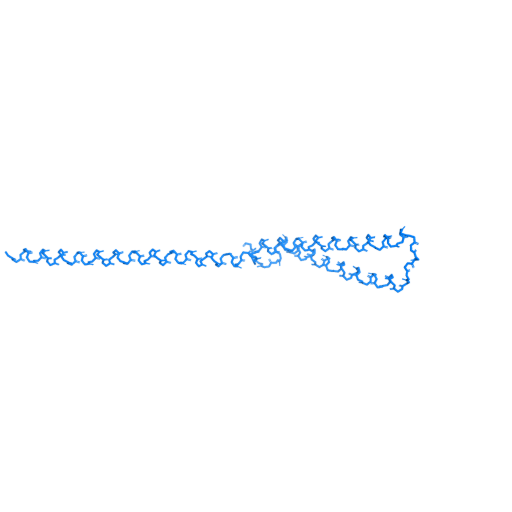.941 -12.240 -6.314 1.00 93.50 116 TRP A CA 1
ATOM 926 C C . TRP A 1 116 ? -0.437 -12.721 -6.781 1.00 93.50 116 TRP A C 1
ATOM 928 O O . TRP A 1 116 ? -1.177 -13.271 -5.971 1.00 93.50 116 TRP A O 1
ATOM 938 N N . ASP A 1 117 ? -0.759 -12.568 -8.068 1.00 92.88 117 ASP A N 1
ATOM 939 C CA . ASP A 1 117 ? -2.028 -12.993 -8.678 1.00 92.88 117 ASP A CA 1
ATOM 940 C C . ASP A 1 117 ? -2.251 -14.510 -8.529 1.00 92.88 117 ASP A C 1
ATOM 942 O O . ASP A 1 117 ? -3.365 -14.969 -8.288 1.00 92.88 117 ASP A O 1
ATOM 946 N N . GLU A 1 118 ? -1.177 -15.298 -8.586 1.00 93.44 118 GLU A N 1
ATOM 947 C CA . GLU A 1 118 ? -1.199 -16.745 -8.347 1.00 93.44 118 GLU A CA 1
ATOM 948 C C . GLU A 1 118 ? -1.282 -17.132 -6.853 1.00 93.44 118 GLU A C 1
ATOM 950 O O . GLU A 1 118 ? -1.368 -18.315 -6.507 1.00 93.44 118 GLU A O 1
ATOM 955 N N . GLY A 1 119 ? -1.226 -16.158 -5.940 1.00 87.75 119 GLY A N 1
ATOM 956 C CA . GLY A 1 119 ? -1.235 -16.384 -4.493 1.00 87.75 119 GLY A CA 1
ATOM 957 C C . GLY A 1 119 ? 0.072 -16.964 -3.942 1.00 87.75 119 GLY A C 1
ATOM 958 O O . GLY A 1 119 ? 0.083 -17.534 -2.852 1.00 87.75 119 GLY A O 1
ATOM 959 N N . ARG A 1 120 ? 1.189 -16.833 -4.672 1.00 84.06 120 ARG A N 1
ATOM 960 C CA . ARG A 1 120 ? 2.532 -17.259 -4.227 1.00 84.06 120 ARG A CA 1
ATOM 961 C C . ARG A 1 120 ? 3.204 -16.246 -3.295 1.00 84.06 120 ARG A C 1
ATOM 963 O O . ARG A 1 120 ? 4.302 -16.500 -2.803 1.00 84.06 120 ARG A O 1
ATOM 970 N N . VAL A 1 121 ? 2.563 -15.107 -3.038 1.00 77.06 121 VAL A N 1
ATOM 971 C CA . VAL A 1 121 ? 3.041 -14.081 -2.108 1.00 77.06 121 VAL A CA 1
ATOM 972 C C . VAL A 1 121 ? 2.227 -14.152 -0.817 1.00 77.06 121 VAL A C 1
ATOM 974 O O . VAL A 1 121 ? 1.026 -13.913 -0.814 1.00 77.06 121 VAL A O 1
ATOM 977 N N . GLY A 1 1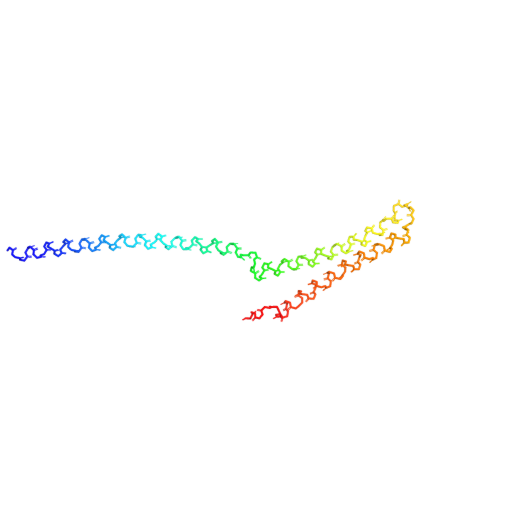22 ? 2.894 -14.465 0.296 1.00 64.75 122 GLY A N 1
ATOM 978 C CA . GLY A 1 122 ? 2.359 -14.237 1.640 1.00 64.75 122 GLY A CA 1
ATOM 979 C C . GLY A 1 122 ? 1.483 -15.328 2.261 1.00 64.75 122 GLY A C 1
ATOM 980 O O . GLY A 1 122 ? 1.119 -15.153 3.409 1.00 64.75 122 GLY A O 1
ATOM 981 N N . GLY A 1 123 ? 1.166 -16.447 1.604 1.00 59.81 123 GLY A N 1
ATOM 982 C CA . GLY A 1 123 ? 0.514 -17.602 2.258 1.00 59.81 123 GLY A CA 1
ATOM 983 C C . GLY A 1 123 ? -0.904 -17.378 2.814 1.00 59.81 123 GLY A C 1
ATOM 984 O O . GLY A 1 123 ? -1.462 -18.295 3.409 1.00 59.81 123 GLY A O 1
ATOM 985 N N . TRP A 1 124 ? -1.504 -16.204 2.614 1.00 55.69 124 TRP A N 1
ATOM 986 C CA . TRP A 1 124 ? -2.864 -15.904 3.056 1.00 55.69 124 TRP A CA 1
ATOM 987 C C . TRP A 1 124 ? -3.856 -16.296 1.959 1.00 55.69 124 TRP A C 1
ATOM 989 O O . TRP A 1 124 ? -3.958 -15.627 0.929 1.00 55.69 124 TRP A O 1
ATOM 999 N N . ARG A 1 125 ? -4.556 -17.406 2.193 1.00 56.53 125 ARG A N 1
ATOM 1000 C CA . ARG A 1 125 ? -5.842 -17.746 1.581 1.00 56.53 125 ARG A CA 1
ATOM 1001 C C . ARG A 1 125 ? -6.893 -17.777 2.678 1.00 56.53 125 ARG A C 1
ATOM 1003 O O . ARG A 1 125 ? -6.535 -18.234 3.786 1.00 56.53 125 ARG A O 1
#

Solvent-accessible surface area (backbone atoms only — not comparable to full-atom values): 6945 Å² total; per-residue (Å²): 116,68,64,61,53,52,52,52,52,50,51,54,49,50,54,51,51,52,52,53,51,51,53,50,51,55,50,50,55,51,50,52,53,51,48,53,49,53,50,52,55,48,53,60,70,43,46,67,74,33,70,68,44,44,48,52,52,51,55,49,54,33,53,53,38,49,52,50,52,50,52,55,50,52,58,58,57,50,51,56,70,75,74,48,78,73,78,49,73,65,56,51,52,54,47,52,52,53,51,50,55,47,49,52,52,32,52,54,44,48,53,53,49,51,37,43,76,73,54,74,56,83,80,80,127

Secondary structure (DSSP, 8-state):
-HHHHHHHHHHHHHHHHHHHHHHHHHHHHHHHHHHHHHHHHHHHHHGGGSHHHHHHHHHHHHHHHHHHHHH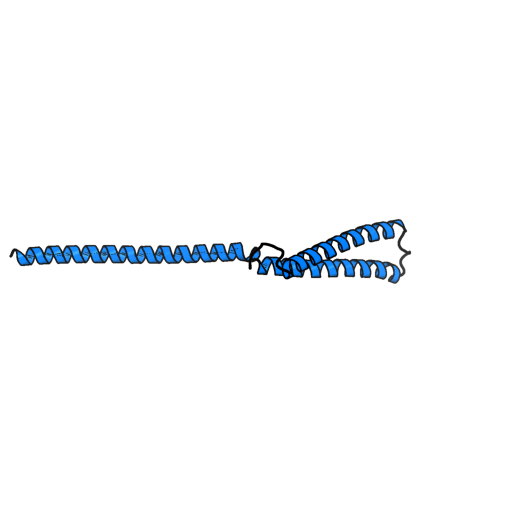HHHHHHHHHHTTPPPPPHHHHHHHHHHHHHHHHHHHHHHHHHHHHHTT-SS---

Sequence (125 aa):
ARLARQLAALAARLARQRSATQAQLLSTHALERQWRQRQSDMDHALAPFAPASLYQRLAQAVQEQAAVCHAMEESFLDADADGGPPASERDVADWLRRYREAKVQLYLRQERKERWDEGRVGGWR

Mean predicted aligned error: 7.13 Å

InterPro domains:
  IPR009851 Modifier of rudimentary, Modr [PF07200] (2-113)
  IPR009851 Modifier of rudimentary, Modr [PS51314] (32-125)
  IPR029012 Helix hairpin bin domain superfamily [G3DSA:1.10.287.660] (33-121)
  IPR037202 ESCRT assembly domain [SSF140111] (47-117)

Nearest PDB structures (foldseek):
  3na7-assembly1_A  TM=4.073E-01  e=2.285E+00  Helicobacter pylori NCTC 11638
  4ilo-assembly1_A  TM=4.179E-01  e=8.707E+00  Chlamydia trachomatis L2/434/Bu
  5fi4-assembly1_B  TM=3.562E-01  e=5.829E+00  Homo sapiens